Protein AF-R1AV06-F1 (afdb_monomer)

pLDDT: mean 80.63, std 15.02, range [45.91, 94.62]

Nearest PDB structures (foldseek):
  6t15-assembly1_m  TM=5.023E-01  e=1.698E+00  Saccharomyces cerevisiae S288C
  5zgb-assembly1_K  TM=6.264E-01  e=3.944E+00  Cyanidioschyzon merolae strain 10D
  7blz-assembly1_K  TM=5.962E-01  e=9.774E+00  Cyanidioschyzon merolae strain 10D
  7lbm-assembly1_m  TM=3.825E-01  e=9.161E+00  Homo sapiens

Structure (mmCIF, N/CA/C/O backbone):
data_AF-R1AV06-F1
#
_entry.id   AF-R1AV06-F1
#
loop_
_atom_site.group_PDB
_atom_site.id
_atom_site.type_symbol
_atom_site.label_atom_id
_atom_site.label_alt_id
_atom_site.label_comp_id
_atom_site.label_asym_id
_atom_site.label_entity_id
_atom_site.label_seq_id
_atom_site.pdbx_PDB_ins_code
_atom_site.Cartn_x
_atom_site.Cartn_y
_atom_site.Cartn_z
_atom_site.occupancy
_atom_site.B_iso_or_equiv
_atom_site.auth_seq_id
_atom_site.auth_comp_id
_atom_site.auth_asym_id
_atom_site.auth_atom_id
_atom_site.pdbx_PDB_model_num
ATOM 1 N N . MET A 1 1 ? -12.594 10.507 27.731 1.00 47.31 1 MET A N 1
ATOM 2 C CA . MET A 1 1 ? -11.757 11.123 26.668 1.00 47.31 1 MET A CA 1
ATOM 3 C C . MET A 1 1 ? -10.539 10.277 26.250 1.00 47.31 1 MET A C 1
ATOM 5 O O . MET A 1 1 ? -10.092 10.412 25.119 1.00 47.31 1 MET A O 1
ATOM 9 N N . VAL A 1 2 ? -10.048 9.349 27.086 1.00 46.16 2 VAL A N 1
ATOM 10 C CA . VAL A 1 2 ? -8.860 8.505 26.803 1.00 46.16 2 VAL A CA 1
ATOM 11 C C . VAL A 1 2 ? -9.078 7.469 25.680 1.00 46.16 2 VAL A C 1
ATOM 13 O O . VAL A 1 2 ? -8.190 7.232 24.866 1.00 46.16 2 VAL A O 1
ATOM 16 N N . ILE A 1 3 ? -10.293 6.922 25.549 1.00 50.97 3 ILE A N 1
ATOM 17 C CA . ILE A 1 3 ? -10.629 5.874 24.559 1.00 50.97 3 ILE A CA 1
ATOM 18 C C . ILE A 1 3 ? -10.501 6.370 23.100 1.00 50.97 3 ILE A C 1
ATOM 20 O O . ILE A 1 3 ? -10.173 5.601 22.199 1.00 50.97 3 ILE A O 1
ATOM 24 N N . ARG A 1 4 ? -10.704 7.672 22.844 1.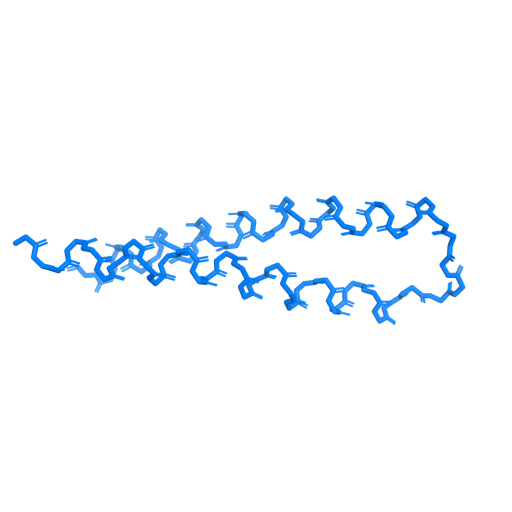00 45.91 4 ARG A N 1
ATOM 25 C CA . ARG A 1 4 ? -10.663 8.248 21.484 1.00 45.91 4 ARG A CA 1
ATOM 26 C C . ARG A 1 4 ? -9.233 8.368 20.934 1.00 45.91 4 ARG A C 1
ATOM 28 O O . ARG A 1 4 ? -9.037 8.295 19.723 1.00 45.91 4 ARG A O 1
ATOM 35 N N . ILE A 1 5 ? -8.240 8.519 21.816 1.00 51.41 5 ILE A N 1
ATOM 36 C CA . ILE A 1 5 ? -6.826 8.699 21.448 1.00 51.41 5 ILE A CA 1
ATOM 37 C C . ILE A 1 5 ? -6.206 7.363 21.010 1.00 51.41 5 ILE A C 1
ATOM 39 O O . ILE A 1 5 ? -5.471 7.331 20.021 1.00 51.41 5 ILE A O 1
ATOM 43 N N . SER A 1 6 ? -6.547 6.247 21.670 1.00 55.06 6 SER A N 1
ATOM 44 C CA . SER A 1 6 ? -6.015 4.927 21.290 1.00 55.06 6 SER A CA 1
ATOM 45 C C . SER A 1 6 ? -6.559 4.445 19.941 1.00 55.06 6 SER A C 1
ATOM 47 O O . SER A 1 6 ? -5.801 3.903 19.138 1.00 55.06 6 SER A O 1
ATOM 49 N N . LEU A 1 7 ? -7.829 4.738 19.633 1.00 55.97 7 LEU A N 1
ATOM 50 C CA . LEU A 1 7 ? -8.443 4.416 18.341 1.00 55.97 7 LEU A CA 1
ATOM 51 C C . LEU A 1 7 ? -7.770 5.150 17.178 1.00 55.97 7 LEU A C 1
ATOM 53 O O . LEU A 1 7 ? -7.526 4.547 16.140 1.00 55.97 7 LEU A O 1
ATOM 57 N N . ASN A 1 8 ? -7.424 6.431 17.338 1.00 59.97 8 ASN A N 1
ATOM 58 C CA . ASN A 1 8 ? -6.705 7.167 16.291 1.00 59.97 8 ASN A CA 1
ATOM 59 C C . ASN A 1 8 ? -5.288 6.625 16.061 1.00 59.97 8 ASN A C 1
ATOM 61 O O . ASN A 1 8 ? -4.804 6.638 14.929 1.00 59.97 8 ASN A O 1
ATOM 65 N N . LYS A 1 9 ? -4.629 6.136 17.118 1.00 61.00 9 LYS A N 1
ATOM 66 C CA . LYS A 1 9 ? -3.293 5.535 17.031 1.00 61.00 9 LYS A CA 1
ATOM 67 C C . LYS A 1 9 ? -3.331 4.156 16.357 1.00 61.00 9 LYS A C 1
ATOM 69 O O . LYS A 1 9 ? -2.464 3.877 15.537 1.00 61.00 9 LYS A O 1
ATOM 74 N N . LEU A 1 10 ? -4.344 3.334 16.655 1.00 61.56 10 LEU A N 1
ATOM 75 C CA . LEU A 1 10 ? -4.583 2.042 15.993 1.00 61.56 10 LEU A CA 1
ATOM 76 C C . LEU A 1 10 ? -4.930 2.226 14.511 1.00 61.56 10 LEU A C 1
ATOM 78 O O . LEU A 1 10 ? -4.261 1.651 13.664 1.00 61.56 10 LEU A O 1
ATOM 82 N N . ARG A 1 11 ? -5.846 3.150 14.193 1.00 68.94 11 ARG A N 1
ATOM 83 C CA . ARG A 1 11 ? -6.226 3.469 12.807 1.00 68.94 11 ARG A CA 1
ATOM 84 C C . ARG A 1 11 ? -5.026 3.811 11.938 1.00 68.94 11 ARG A C 1
ATOM 86 O O . ARG A 1 11 ? -4.878 3.234 10.876 1.00 68.94 11 ARG A O 1
ATOM 93 N N . LYS A 1 12 ? -4.155 4.725 12.388 1.00 72.25 12 LYS A N 1
ATOM 94 C CA . LYS A 1 12 ? -2.946 5.114 11.637 1.00 72.25 12 LYS A CA 1
ATOM 95 C C . LYS A 1 12 ? -2.003 3.934 11.392 1.00 72.25 12 LYS A C 1
ATOM 97 O O . LYS A 1 12 ? -1.390 3.871 10.332 1.00 72.25 12 LYS A O 1
ATOM 102 N N . ARG A 1 13 ? -1.893 3.010 12.353 1.00 80.12 13 ARG A N 1
ATOM 103 C CA . ARG A 1 13 ? -1.066 1.807 12.200 1.00 80.12 13 ARG A CA 1
ATOM 104 C C . ARG A 1 13 ? -1.627 0.884 11.124 1.00 80.12 13 ARG A C 1
ATOM 106 O O . ARG A 1 13 ? -0.833 0.391 10.338 1.00 80.12 13 ARG A O 1
ATOM 113 N N . ASP A 1 14 ? -2.944 0.728 11.023 1.00 81.62 14 ASP A N 1
ATOM 114 C CA . ASP A 1 14 ? -3.561 -0.154 10.021 1.00 81.62 14 ASP A CA 1
ATOM 115 C C . ASP A 1 14 ? -3.279 0.307 8.581 1.00 81.62 14 ASP A C 1
ATOM 117 O O . ASP A 1 14 ? -2.963 -0.520 7.727 1.00 81.62 14 ASP A O 1
ATOM 121 N N . TYR A 1 15 ? -3.303 1.621 8.313 1.00 83.75 15 TYR A N 1
ATOM 122 C CA . TYR A 1 15 ? -2.917 2.166 6.999 1.00 83.75 15 TYR A CA 1
ATOM 123 C C . TYR A 1 15 ? -1.445 1.885 6.676 1.00 83.75 15 TYR A C 1
ATOM 125 O O . TYR A 1 15 ? -1.128 1.446 5.574 1.00 83.75 15 TYR A O 1
ATOM 133 N N . ILE A 1 16 ? -0.548 2.105 7.644 1.00 87.44 16 ILE A N 1
ATOM 134 C CA . ILE A 1 16 ? 0.895 1.893 7.464 1.00 87.44 16 ILE A CA 1
ATOM 135 C C . ILE A 1 16 ? 1.198 0.404 7.253 1.00 87.44 16 ILE A C 1
ATOM 137 O O . ILE A 1 16 ? 1.953 0.052 6.352 1.00 87.44 16 ILE A O 1
ATOM 141 N N . ILE A 1 17 ? 0.583 -0.477 8.046 1.00 88.56 17 ILE A N 1
ATOM 142 C CA . ILE A 1 17 ? 0.745 -1.929 7.914 1.00 88.56 17 ILE A CA 1
ATOM 143 C C . ILE A 1 17 ? 0.234 -2.386 6.545 1.00 88.56 17 ILE A C 1
ATOM 145 O O . ILE A 1 17 ? 0.951 -3.087 5.836 1.00 88.56 17 ILE A O 1
ATOM 149 N N . SER A 1 18 ? -0.955 -1.934 6.135 1.00 88.50 18 SER A N 1
ATOM 150 C CA . SER A 1 18 ? -1.520 -2.269 4.821 1.00 88.50 18 SER A CA 1
ATOM 151 C C . SER A 1 18 ? -0.617 -1.800 3.679 1.00 88.50 18 SER A C 1
ATOM 153 O O . SER A 1 18 ? -0.442 -2.526 2.706 1.00 88.50 18 SER A O 1
ATOM 155 N N . PHE A 1 19 ? -0.003 -0.620 3.805 1.00 91.12 19 PHE A N 1
ATOM 156 C CA . PHE A 1 19 ? 0.954 -0.108 2.823 1.00 91.12 19 PHE A CA 1
ATOM 157 C C . PHE A 1 19 ? 2.170 -1.023 2.674 1.00 91.12 19 PHE A C 1
ATOM 159 O O . PHE A 1 19 ? 2.449 -1.469 1.566 1.00 91.12 19 PHE A O 1
ATOM 166 N N . PHE A 1 20 ? 2.859 -1.351 3.770 1.00 91.38 20 PHE A N 1
ATOM 167 C CA . PHE A 1 20 ? 4.054 -2.199 3.705 1.00 91.38 20 PHE A CA 1
ATOM 168 C C . PHE A 1 20 ? 3.746 -3.616 3.215 1.00 91.38 20 PHE A C 1
ATOM 170 O O . PHE A 1 20 ? 4.498 -4.154 2.406 1.00 91.38 20 PHE A O 1
ATOM 177 N N . VAL A 1 21 ? 2.630 -4.204 3.657 1.00 92.56 21 VAL A N 1
ATOM 178 C CA . VAL A 1 21 ? 2.203 -5.538 3.205 1.00 92.56 21 VAL A CA 1
ATOM 1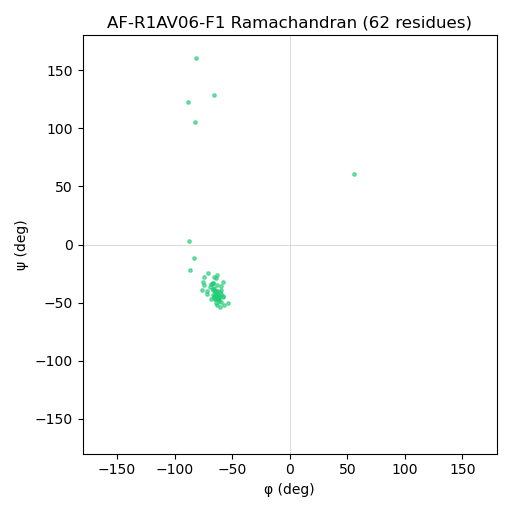79 C C . VAL A 1 21 ? 1.954 -5.545 1.698 1.00 92.56 21 VAL A C 1
ATOM 181 O O . VAL A 1 21 ? 2.474 -6.409 0.993 1.00 92.56 21 VAL A O 1
ATOM 184 N N . LEU A 1 22 ? 1.202 -4.565 1.191 1.00 91.75 22 LEU A N 1
ATOM 185 C CA . LEU A 1 22 ? 0.921 -4.461 -0.237 1.00 91.75 22 LEU A CA 1
ATOM 186 C C . LEU A 1 22 ? 2.176 -4.142 -1.051 1.00 91.75 22 LEU A C 1
ATOM 188 O O . LEU A 1 22 ? 2.338 -4.690 -2.135 1.00 91.75 22 LEU A O 1
ATOM 192 N N . LEU A 1 23 ? 3.069 -3.290 -0.542 1.00 90.19 23 LEU A N 1
ATOM 193 C CA . LEU A 1 23 ? 4.323 -2.940 -1.210 1.00 90.19 23 LEU A CA 1
ATOM 194 C C . LEU A 1 23 ? 5.216 -4.163 -1.389 1.00 90.19 23 LEU A C 1
ATOM 196 O O . LEU A 1 23 ? 5.705 -4.395 -2.492 1.00 90.19 23 LEU A O 1
ATOM 200 N N . ILE A 1 24 ? 5.380 -4.977 -0.346 1.00 92.12 24 ILE A N 1
ATOM 201 C CA . ILE A 1 24 ? 6.148 -6.225 -0.425 1.00 92.12 24 ILE A CA 1
ATOM 202 C C . ILE A 1 24 ? 5.496 -7.189 -1.424 1.00 92.12 24 ILE A C 1
ATOM 204 O O . ILE A 1 24 ? 6.176 -7.713 -2.301 1.00 92.12 24 ILE A O 1
ATOM 208 N N . LEU A 1 25 ? 4.175 -7.382 -1.344 1.00 92.12 25 LEU A N 1
ATOM 209 C CA . LEU A 1 25 ? 3.447 -8.257 -2.270 1.00 92.12 25 LEU A CA 1
ATOM 210 C C . LEU A 1 25 ? 3.614 -7.839 -3.730 1.00 92.12 25 LEU A C 1
ATOM 212 O O . LEU A 1 25 ? 3.849 -8.688 -4.585 1.00 92.12 25 LEU A O 1
ATOM 216 N N . LEU A 1 26 ? 3.495 -6.541 -4.009 1.00 88.50 26 LEU A N 1
ATOM 217 C CA . LEU A 1 26 ? 3.579 -6.033 -5.370 1.00 88.50 26 LEU A CA 1
ATOM 218 C C . LEU A 1 26 ? 5.016 -6.107 -5.890 1.00 88.50 26 LEU A C 1
ATOM 220 O O . LEU A 1 26 ? 5.231 -6.548 -7.009 1.00 88.50 26 LEU A O 1
ATOM 224 N N . THR A 1 27 ? 6.004 -5.739 -5.071 1.00 86.31 27 THR A N 1
ATOM 225 C CA . THR A 1 27 ? 7.421 -5.741 -5.474 1.00 86.31 27 THR A CA 1
ATOM 226 C C . THR A 1 27 ? 7.972 -7.139 -5.744 1.00 86.31 27 THR A C 1
ATOM 228 O O . THR A 1 27 ? 8.762 -7.286 -6.670 1.00 86.31 27 THR A O 1
ATOM 231 N N . ILE A 1 28 ? 7.516 -8.175 -5.029 1.00 90.56 28 ILE A N 1
ATOM 232 C CA . ILE A 1 28 ? 7.900 -9.575 -5.304 1.00 90.56 28 ILE A CA 1
ATOM 233 C C . ILE A 1 28 ? 7.4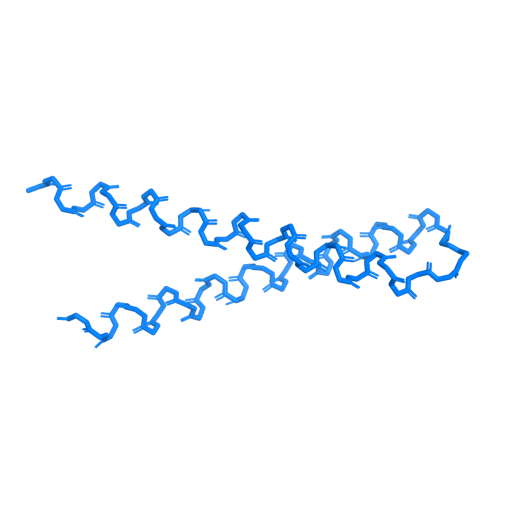31 -10.039 -6.696 1.00 90.56 28 ILE A C 1
ATOM 235 O O . ILE A 1 28 ? 8.039 -10.933 -7.279 1.00 90.56 28 ILE A O 1
ATOM 239 N N . GLN A 1 29 ? 6.369 -9.442 -7.244 1.00 88.75 29 GLN A N 1
ATOM 240 C CA . GLN A 1 29 ? 5.847 -9.800 -8.567 1.00 88.75 29 GLN A CA 1
ATOM 241 C C . GLN A 1 29 ? 6.586 -9.120 -9.726 1.00 88.75 29 GLN A C 1
ATOM 243 O O . GLN A 1 29 ? 6.376 -9.506 -10.875 1.00 88.75 29 GLN A O 1
ATOM 248 N N . LEU A 1 30 ? 7.436 -8.121 -9.464 1.00 88.12 30 LEU A N 1
ATOM 249 C CA . LEU A 1 30 ? 8.178 -7.442 -10.524 1.00 88.12 30 LEU A CA 1
ATOM 250 C C . LEU A 1 30 ? 9.419 -8.269 -10.895 1.00 88.12 30 LEU A C 1
ATOM 252 O O . LEU A 1 30 ? 10.410 -8.285 -10.167 1.00 88.12 30 LEU A O 1
ATOM 256 N N . MET A 1 31 ? 9.371 -8.933 -12.050 1.00 84.69 31 MET A N 1
ATOM 257 C CA . MET A 1 31 ? 10.554 -9.504 -12.698 1.00 84.69 31 MET A CA 1
ATOM 258 C C . MET A 1 31 ? 11.167 -8.439 -13.610 1.00 84.69 31 MET A C 1
ATOM 260 O O . MET A 1 31 ? 10.473 -7.915 -14.471 1.00 84.69 31 MET A O 1
ATOM 264 N N . GLU A 1 32 ? 12.443 -8.112 -13.387 1.00 87.12 32 GLU A N 1
ATOM 265 C CA . GLU A 1 32 ? 13.192 -7.065 -14.112 1.00 87.12 32 GLU A CA 1
ATOM 266 C C . GLU A 1 32 ? 12.529 -5.670 -14.068 1.00 87.12 32 GLU A C 1
ATOM 268 O O . GLU A 1 32 ? 12.175 -5.104 -15.099 1.00 87.12 32 GLU A O 1
ATOM 273 N N . PRO A 1 33 ? 12.344 -5.085 -12.867 1.00 86.25 33 PRO A N 1
ATOM 274 C CA . PRO A 1 33 ? 11.664 -3.803 -12.726 1.00 86.25 33 PRO A CA 1
ATOM 275 C C . PRO A 1 33 ? 12.432 -2.647 -13.372 1.00 86.25 33 PRO A C 1
ATOM 277 O O . PRO A 1 33 ? 13.578 -2.366 -13.009 1.00 86.25 33 PRO A O 1
ATOM 280 N N . GLU A 1 34 ? 11.747 -1.879 -14.217 1.00 93.31 34 GLU A N 1
ATOM 281 C CA . GLU A 1 34 ? 12.192 -0.537 -14.573 1.00 93.31 34 GLU A CA 1
ATOM 282 C C . GLU A 1 34 ? 11.800 0.481 -13.493 1.00 93.31 34 GLU A C 1
ATOM 284 O O . GLU A 1 34 ? 10.877 0.291 -12.693 1.00 93.31 34 GLU A O 1
ATOM 289 N N . LEU A 1 35 ? 12.477 1.631 -13.495 1.00 90.38 35 LEU A N 1
ATOM 290 C CA . LEU A 1 35 ? 12.242 2.704 -12.525 1.00 90.38 35 LEU A CA 1
A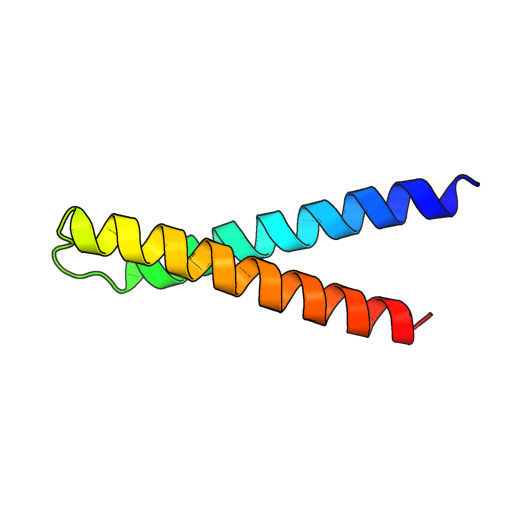TOM 291 C C . LEU A 1 35 ? 10.782 3.202 -12.552 1.00 90.38 35 LEU A C 1
ATOM 293 O O . LEU A 1 35 ? 10.215 3.549 -11.514 1.00 90.38 35 LEU A O 1
ATOM 297 N N . VAL A 1 36 ? 10.147 3.171 -13.727 1.00 92.50 36 VAL A N 1
ATOM 298 C CA . VAL A 1 36 ? 8.732 3.524 -13.913 1.00 92.50 36 VAL A CA 1
ATOM 299 C C . VAL A 1 36 ? 7.802 2.535 -13.204 1.00 92.50 36 VAL A C 1
ATOM 301 O O . VAL A 1 36 ? 6.799 2.954 -12.622 1.00 92.50 36 VAL A O 1
ATOM 304 N N . ASP A 1 37 ? 8.124 1.244 -13.201 1.00 92.19 37 ASP A N 1
ATOM 305 C CA . ASP A 1 37 ? 7.280 0.217 -12.585 1.00 92.19 37 ASP A CA 1
ATOM 306 C C . ASP A 1 37 ? 7.366 0.254 -11.063 1.00 92.19 37 ASP A C 1
ATOM 308 O O . ASP A 1 37 ? 6.350 0.109 -10.383 1.00 92.19 37 ASP A O 1
ATOM 312 N N . ILE A 1 38 ? 8.541 0.583 -10.523 1.00 90.25 38 ILE A N 1
ATOM 313 C CA . ILE A 1 38 ? 8.717 0.851 -9.090 1.00 90.25 38 ILE A CA 1
ATOM 314 C C . ILE A 1 38 ? 7.856 2.050 -8.662 1.00 90.25 38 ILE A C 1
ATOM 316 O O . ILE A 1 38 ? 7.150 1.983 -7.653 1.00 90.25 38 ILE A O 1
ATOM 320 N N . LEU A 1 39 ? 7.855 3.139 -9.439 1.00 92.81 39 LEU A N 1
ATOM 321 C CA . LEU A 1 39 ? 7.029 4.316 -9.145 1.00 92.81 39 LEU A CA 1
ATOM 322 C C . LEU A 1 39 ? 5.531 3.994 -9.205 1.00 92.81 39 LEU A C 1
ATOM 324 O O . LEU A 1 39 ? 4.783 4.375 -8.300 1.00 92.81 39 LEU A O 1
ATOM 328 N N . LYS A 1 40 ? 5.090 3.250 -10.226 1.00 91.31 40 LYS A N 1
ATOM 329 C CA . LYS A 1 40 ? 3.702 2.774 -10.322 1.00 91.31 40 LYS A CA 1
ATOM 330 C C . LYS A 1 40 ? 3.337 1.892 -9.133 1.00 91.31 40 LY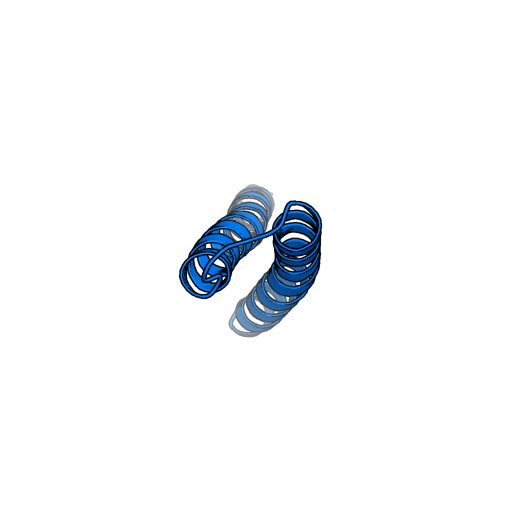S A C 1
ATOM 332 O O . LYS A 1 40 ? 2.257 2.067 -8.573 1.00 91.31 40 LYS A O 1
ATOM 337 N N . ALA A 1 41 ? 4.230 0.997 -8.717 1.00 91.94 41 ALA A N 1
ATOM 338 C CA . ALA A 1 41 ? 4.012 0.116 -7.580 1.00 91.94 41 ALA A CA 1
ATOM 339 C C . ALA A 1 41 ? 3.817 0.899 -6.275 1.00 91.94 41 ALA A C 1
ATOM 341 O O . ALA A 1 41 ? 2.873 0.625 -5.529 1.00 91.94 41 ALA A O 1
ATOM 342 N N . ILE A 1 42 ? 4.643 1.918 -6.025 1.00 92.44 42 ILE A N 1
ATOM 343 C CA . ILE A 1 42 ? 4.519 2.802 -4.855 1.00 92.44 42 ILE A CA 1
ATOM 344 C C . ILE A 1 42 ? 3.178 3.551 -4.871 1.00 92.44 42 ILE A C 1
ATOM 346 O O . ILE A 1 42 ? 2.473 3.589 -3.860 1.00 92.44 42 ILE A O 1
ATOM 350 N N . ILE A 1 43 ? 2.790 4.123 -6.013 1.00 93.75 43 ILE A N 1
ATOM 351 C CA . ILE A 1 43 ? 1.526 4.865 -6.137 1.00 93.75 43 ILE A CA 1
ATOM 352 C C . ILE A 1 43 ? 0.326 3.925 -5.958 1.00 93.75 43 ILE A C 1
ATOM 354 O O . ILE A 1 43 ? -0.599 4.231 -5.202 1.00 93.75 43 ILE A O 1
ATOM 358 N N . ALA A 1 44 ? 0.349 2.758 -6.604 1.00 93.38 44 ALA A N 1
ATOM 359 C CA . ALA A 1 44 ? -0.718 1.767 -6.511 1.00 93.38 44 ALA A CA 1
ATOM 360 C C . ALA A 1 44 ? -0.918 1.284 -5.069 1.00 93.38 44 ALA A C 1
ATOM 362 O O . ALA A 1 44 ? -2.052 1.150 -4.602 1.00 93.38 44 ALA A O 1
ATOM 363 N N . THR A 1 45 ? 0.173 1.068 -4.335 1.00 94.62 45 THR A N 1
ATOM 364 C CA . THR A 1 45 ? 0.118 0.621 -2.938 1.00 94.62 45 THR A CA 1
ATOM 365 C C . THR A 1 45 ? -0.288 1.726 -1.973 1.00 94.62 45 THR A C 1
ATOM 367 O O . THR A 1 45 ? -1.032 1.451 -1.029 1.00 94.62 45 THR A O 1
ATOM 370 N N . LEU A 1 46 ? 0.070 2.985 -2.237 1.00 92.69 46 LEU A N 1
ATOM 371 C CA . LEU A 1 46 ? -0.484 4.143 -1.522 1.00 92.69 46 LEU A CA 1
ATOM 372 C C . LEU A 1 46 ? -2.013 4.193 -1.633 1.00 92.69 46 LEU A C 1
ATOM 374 O O . LEU A 1 46 ? -2.704 4.245 -0.617 1.00 92.69 46 LEU A O 1
ATOM 378 N N . VAL A 1 47 ? -2.553 4.115 -2.850 1.00 93.69 47 VAL A N 1
ATOM 379 C CA . VAL A 1 47 ? -4.009 4.159 -3.069 1.00 93.69 47 VAL A CA 1
ATOM 380 C C . VAL A 1 47 ? -4.695 2.944 -2.439 1.00 93.69 47 VAL A C 1
ATOM 382 O O . VAL A 1 47 ? -5.670 3.083 -1.700 1.00 93.69 47 VAL A O 1
ATOM 385 N N . SER A 1 48 ? -4.156 1.749 -2.671 1.00 91.38 48 SER A N 1
ATOM 386 C CA . SER A 1 48 ? -4.745 0.497 -2.185 1.00 91.38 48 SER A CA 1
ATOM 387 C C . SER A 1 48 ? -4.734 0.406 -0.656 1.00 91.38 48 SER A C 1
ATOM 389 O O . SER A 1 48 ? -5.729 0.010 -0.052 1.00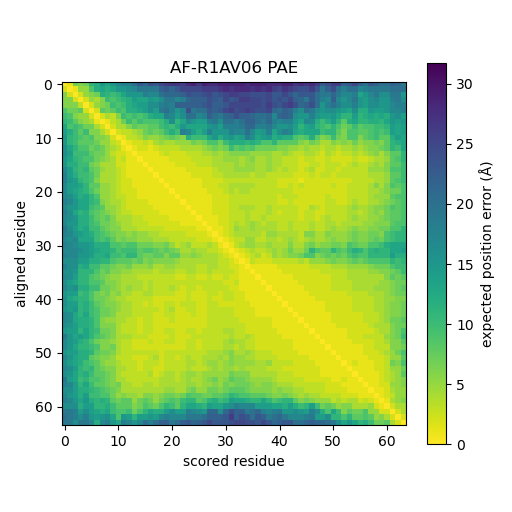 91.38 48 SER A O 1
ATOM 391 N N . SER A 1 49 ? -3.654 0.838 -0.001 1.00 91.75 49 SER A N 1
ATOM 392 C CA . SER A 1 49 ? -3.567 0.854 1.467 1.00 91.75 49 SER A CA 1
ATOM 393 C C . SER A 1 49 ? -4.526 1.853 2.113 1.00 91.75 49 SER A C 1
ATOM 395 O O . SER A 1 49 ? -5.083 1.559 3.174 1.00 91.75 49 SER A O 1
ATOM 397 N N . LEU A 1 50 ? -4.788 2.993 1.465 1.00 88.75 50 LEU A N 1
ATOM 398 C CA . LEU A 1 50 ? -5.824 3.932 1.897 1.00 88.75 50 LEU A CA 1
ATOM 399 C C . LEU A 1 50 ? -7.215 3.301 1.819 1.00 88.75 50 LEU A C 1
ATOM 401 O O . LEU A 1 50 ? -7.990 3.424 2.770 1.00 88.75 50 LEU A O 1
ATOM 405 N N . ILE A 1 51 ? -7.521 2.591 0.731 1.00 90.50 51 ILE A N 1
ATOM 406 C CA . ILE A 1 51 ? -8.804 1.896 0.564 1.00 90.50 51 ILE A CA 1
ATOM 407 C C . ILE A 1 51 ? -8.963 0.811 1.637 1.00 90.50 51 ILE A C 1
ATOM 409 O O . ILE A 1 51 ? -9.949 0.824 2.376 1.00 90.50 51 ILE A O 1
ATOM 413 N N . ILE A 1 52 ? -7.976 -0.077 1.788 1.00 89.25 52 ILE A N 1
ATOM 414 C CA . ILE A 1 52 ? -8.021 -1.175 2.768 1.00 89.25 52 ILE A CA 1
ATOM 415 C C . ILE A 1 52 ? -8.102 -0.642 4.198 1.00 89.25 52 ILE A C 1
ATOM 417 O O . ILE A 1 52 ? -8.943 -1.101 4.975 1.00 89.25 52 ILE A O 1
ATOM 421 N N . GLY A 1 53 ? -7.285 0.350 4.556 1.00 85.31 53 GLY A N 1
ATOM 422 C CA . GLY A 1 53 ? -7.330 0.956 5.886 1.00 85.31 53 GLY A CA 1
ATOM 423 C C . GLY A 1 53 ? -8.672 1.642 6.166 1.00 85.31 53 GLY A C 1
ATOM 424 O O . GLY A 1 53 ? -9.190 1.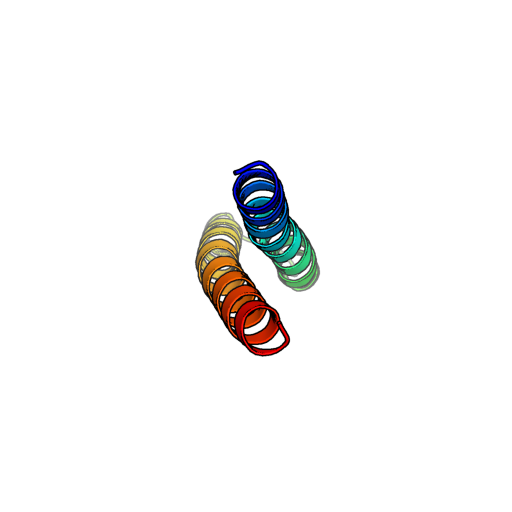554 7.281 1.00 85.31 53 GLY A O 1
ATOM 425 N N . THR A 1 54 ? -9.295 2.244 5.146 1.00 86.56 54 THR A N 1
ATOM 426 C CA . THR A 1 54 ? -10.632 2.847 5.263 1.00 86.56 54 THR A CA 1
ATOM 427 C C . THR A 1 54 ? -11.704 1.781 5.472 1.00 86.56 54 THR A C 1
ATOM 429 O O . THR A 1 54 ? -12.513 1.913 6.391 1.00 86.56 54 THR A O 1
ATOM 432 N N . ILE A 1 55 ? -11.691 0.704 4.680 1.00 87.00 55 ILE A N 1
ATOM 433 C CA . ILE A 1 55 ? -12.627 -0.422 4.821 1.00 87.00 55 ILE A CA 1
ATOM 434 C C . ILE A 1 55 ? -12.484 -1.060 6.205 1.00 87.00 55 ILE A C 1
ATOM 436 O O . ILE A 1 55 ? -13.474 -1.206 6.921 1.00 87.00 55 ILE A O 1
ATOM 440 N N . THR A 1 56 ? -11.254 -1.361 6.620 1.00 83.31 56 THR A N 1
ATOM 441 C CA . THR A 1 56 ? -10.953 -1.952 7.933 1.00 83.31 56 THR A CA 1
ATOM 442 C C . THR A 1 56 ? -11.473 -1.064 9.062 1.00 83.31 56 THR A C 1
ATOM 444 O O . THR A 1 56 ? -12.145 -1.535 9.980 1.00 83.31 56 THR A O 1
ATOM 447 N N . ASN A 1 57 ? -11.258 0.250 8.959 1.00 82.31 57 ASN A N 1
ATOM 448 C CA . ASN A 1 57 ? -11.771 1.217 9.922 1.00 82.31 57 ASN A CA 1
ATOM 449 C C . ASN A 1 57 ? -13.311 1.285 9.946 1.00 82.31 57 ASN A C 1
ATOM 451 O O . ASN A 1 57 ? -13.897 1.406 11.023 1.00 82.31 57 ASN A O 1
ATOM 455 N N . LEU A 1 58 ? -13.976 1.218 8.789 1.00 82.00 58 LEU A N 1
ATOM 456 C CA . LEU A 1 58 ? -15.440 1.221 8.703 1.00 82.00 58 LEU A CA 1
ATOM 457 C C . LEU A 1 58 ? -16.048 -0.046 9.310 1.00 82.00 58 LEU A C 1
ATOM 459 O O . LEU A 1 58 ? -17.012 0.057 10.068 1.00 82.00 58 LEU A O 1
ATOM 463 N N . LEU A 1 59 ? -15.465 -1.213 9.030 1.00 79.94 59 LEU A N 1
ATOM 464 C CA . LEU A 1 59 ? -15.905 -2.494 9.582 1.00 79.94 59 LEU A CA 1
ATOM 465 C C . LEU A 1 59 ? -15.729 -2.527 11.105 1.00 79.94 59 LEU A C 1
ATOM 467 O O . LEU A 1 59 ? -16.696 -2.761 11.822 1.00 79.94 59 LEU A O 1
ATOM 471 N N . LEU A 1 60 ? -14.544 -2.179 11.618 1.00 72.44 60 LEU A N 1
ATOM 472 C CA . LEU A 1 60 ? -14.263 -2.176 13.061 1.00 72.44 60 LEU A CA 1
ATOM 473 C C . LEU A 1 60 ? -15.067 -1.127 13.841 1.00 72.44 60 LEU A C 1
ATOM 475 O O . LEU A 1 60 ? -15.343 -1.316 15.025 1.00 72.44 60 LEU A O 1
ATOM 479 N N . LYS A 1 61 ? -15.448 -0.015 13.200 1.00 65.94 61 LYS A N 1
ATOM 480 C CA . LYS A 1 61 ? -16.345 0.980 13.805 1.00 65.94 61 LYS A CA 1
ATOM 481 C C . LYS A 1 61 ? -17.781 0.458 13.928 1.00 65.94 61 LYS A C 1
ATOM 483 O O . LYS A 1 61 ? -18.507 0.968 14.768 1.00 65.94 61 LYS A O 1
ATOM 488 N N . LYS A 1 62 ? -18.186 -0.511 13.100 1.00 57.66 62 LYS A N 1
ATOM 489 C CA . LYS A 1 62 ? -19.536 -1.093 13.090 1.00 57.66 62 LYS A CA 1
ATOM 490 C C . LYS A 1 62 ? -19.698 -2.250 14.085 1.00 57.66 62 LYS A C 1
ATOM 492 O O . LYS A 1 62 ? -20.817 -2.546 14.477 1.00 57.66 62 LYS A O 1
ATOM 497 N N . THR A 1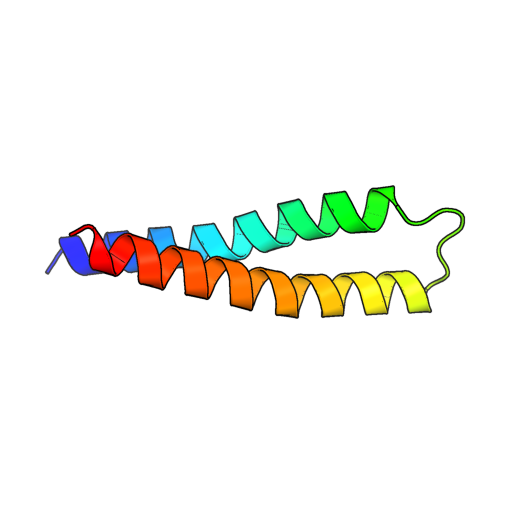 63 ? -18.597 -2.889 14.485 1.00 56.31 63 THR A N 1
ATOM 498 C CA . THR A 1 63 ? -18.576 -4.014 15.442 1.00 56.31 63 THR A CA 1
ATOM 499 C C . THR A 1 63 ? -18.480 -3.570 16.913 1.00 56.31 63 THR A C 1
ATOM 501 O O . THR A 1 63 ? -18.381 -4.414 17.800 1.00 56.31 63 THR A O 1
ATOM 504 N N . LYS A 1 64 ? -18.485 -2.260 17.192 1.00 46.88 64 LYS A N 1
ATOM 505 C CA . LYS A 1 64 ? -18.569 -1.670 18.539 1.00 46.88 64 LYS A CA 1
ATOM 506 C C . LYS A 1 64 ? -19.840 -0.853 18.673 1.00 46.88 64 LYS A C 1
ATOM 508 O O . LYS A 1 64 ? -20.379 -0.846 19.797 1.00 46.88 64 LYS A O 1
#

Mean predicted aligned error: 7.16 Å

Organism: NCBI:txid1304284

Sequence (64 aa):
MVIRISLNKLRKRDYIISFFVLLILLTIQLMEPELVDILKAIIATLVSSLIIGTITNLLLKKTK

Solvent-accessible surface area (backbone atoms only — not comparable to full-atom values): 3578 Å² total; per-residue (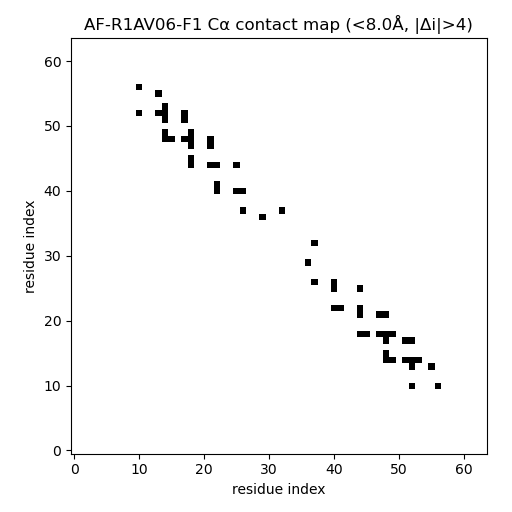Å²): 122,71,73,62,58,55,51,57,55,51,53,56,46,46,28,53,51,39,26,56,56,43,41,52,60,54,55,73,68,53,77,85,71,51,77,66,53,54,52,50,47,54,54,52,21,53,54,49,11,51,51,52,32,49,51,52,51,55,55,61,62,70,78,109

Foldseek 3Di:
DVVVVVLVVVLVVQLVVQLVVQLVVLVVPDDPDDPVSNVVSNVVSNVVSVVRSVVVSVVVVVVD

Secondary structure (DSSP, 8-state):
-HHHHHHHHHHHHHHHHHHHHHHHHHHHT-SS--HHHHHHHHHHHHHHHHHHHHHHHHHHHH--

Radius of gyration: 14.81 Å; Cα contacts (8 Å, |Δi|>4): 30; chains: 1; bounding box: 33×21×41 Å